Protein AF-A0A350Y822-F1 (afdb_monomer_lite)

Secondary structure (DSSP, 8-state):
--HHHHHHHHHHHHHHHHHHHHS-------TTS--TTS---HHHHHHHHHHHHHHHHHHHHHHHHHHHHTTTS-HHHHHHHHHHHHHHHHHHHHHHHHHHHHHHHHHH--

Sequence (110 aa):
MKFWDILALNAIAYLFGILSYLVILYRYTWTGDPALADYIDPDAAGVAKFFSSWGLMWGVLAVLLFLIKLRQTQIWTRLLLSILSMGALFICSYRLVEVIGVCRVNTCLP

Radius of gyration: 17.68 Å; chains: 1; bounding box: 41×21×50 Å

Foldseek 3Di:
DDPVVLVVLLVLLVVLLVVLVVLDQDQPPDPDDDDPRLDPPVVSLVSSLVSLVVSLVSLVVSVVVCVVCVVPDDPVSNVVSVVSSVVSNCSSVVSNVVSVVSVVVSVPPD

pLDDT: mean 72.08, std 14.59, range [39.19, 88.12]

Structure (mmCIF, N/CA/C/O backbone):
data_AF-A0A350Y822-F1
#
_entry.id   AF-A0A350Y822-F1
#
loop_
_atom_site.group_PDB
_atom_site.id
_atom_site.type_symbol
_atom_site.label_atom_id
_atom_site.label_alt_id
_atom_site.label_comp_id
_atom_site.label_asym_id
_atom_site.label_entity_id
_atom_site.label_seq_id
_atom_site.pdbx_PDB_ins_code
_atom_site.Cartn_x
_atom_site.Cartn_y
_atom_site.Cartn_z
_atom_site.occupancy
_atom_site.B_iso_or_equiv
_atom_site.auth_seq_id
_atom_site.auth_comp_id
_atom_site.auth_asym_id
_atom_site.auth_atom_id
_atom_site.pdbx_PDB_model_num
ATOM 1 N N . MET A 1 1 ? -17.659 8.276 12.500 1.00 62.47 1 MET A N 1
ATOM 2 C CA . MET A 1 1 ? -17.057 7.223 11.648 1.00 62.47 1 MET A CA 1
ATOM 3 C C . MET A 1 1 ? -17.268 5.860 12.275 1.00 62.47 1 MET A C 1
ATOM 5 O O . MET A 1 1 ? -17.140 5.744 13.491 1.00 62.47 1 MET A O 1
ATOM 9 N N . LYS A 1 2 ? -17.646 4.854 11.491 1.00 78.31 2 LYS A N 1
ATOM 10 C CA . LYS A 1 2 ? -17.911 3.469 11.909 1.00 78.31 2 LYS A CA 1
ATOM 11 C C . LYS A 1 2 ? -16.643 2.617 11.726 1.00 78.31 2 LYS A C 1
ATOM 13 O O . LYS A 1 2 ? -15.712 3.033 11.051 1.00 78.31 2 LYS A O 1
ATOM 18 N N . PHE A 1 3 ? -16.576 1.446 12.364 1.00 76.44 3 PHE A N 1
ATOM 19 C CA . PHE A 1 3 ? -15.471 0.480 12.186 1.00 76.44 3 PHE A CA 1
ATOM 20 C C . PHE A 1 3 ? -15.235 0.138 10.702 1.00 76.44 3 PHE A C 1
ATOM 22 O O . PHE A 1 3 ? -14.097 0.073 10.245 1.00 76.44 3 PHE A O 1
ATOM 29 N N . TRP A 1 4 ? -16.331 0.023 9.952 1.00 80.19 4 TRP A N 1
ATOM 30 C CA . TRP A 1 4 ? -16.356 -0.255 8.519 1.00 80.19 4 TRP A CA 1
ATOM 31 C C . TRP A 1 4 ? -15.586 0.757 7.666 1.00 80.19 4 TRP A C 1
ATOM 33 O O . TRP A 1 4 ? -15.025 0.366 6.650 1.00 80.19 4 TRP A O 1
ATOM 43 N N . ASP A 1 5 ? -15.480 2.015 8.103 1.00 83.50 5 ASP A N 1
ATOM 44 C CA . ASP A 1 5 ? -14.772 3.055 7.350 1.00 83.50 5 ASP A CA 1
ATOM 45 C C . ASP A 1 5 ? -13.260 2.758 7.296 1.00 83.50 5 ASP A C 1
ATOM 47 O O . ASP A 1 5 ? -12.631 2.905 6.255 1.00 83.50 5 ASP A O 1
ATOM 51 N N . ILE A 1 6 ? -12.675 2.268 8.398 1.00 81.62 6 ILE A N 1
ATOM 52 C CA . ILE A 1 6 ? -11.241 1.925 8.471 1.00 81.62 6 ILE A CA 1
ATOM 53 C C . ILE A 1 6 ? -10.950 0.666 7.647 1.00 81.62 6 ILE A C 1
ATOM 55 O O . ILE A 1 6 ? -9.924 0.575 6.974 1.00 81.62 6 ILE A O 1
ATOM 59 N N . LEU A 1 7 ? -11.869 -0.303 7.679 1.00 85.25 7 LEU A N 1
ATOM 60 C CA . LEU A 1 7 ? -11.746 -1.525 6.890 1.00 85.25 7 LEU A CA 1
ATOM 61 C C . LEU A 1 7 ? -11.820 -1.221 5.386 1.00 85.25 7 LEU A C 1
ATOM 63 O O . LEU A 1 7 ? -11.001 -1.722 4.622 1.00 85.25 7 LEU A O 1
ATOM 67 N N . ALA A 1 8 ? -12.757 -0.359 4.978 1.00 86.12 8 ALA A N 1
ATOM 68 C CA . ALA A 1 8 ? -12.900 0.080 3.595 1.00 86.12 8 ALA A CA 1
ATOM 69 C C . ALA A 1 8 ? -11.646 0.815 3.102 1.00 86.12 8 ALA A C 1
ATOM 71 O O . ALA A 1 8 ? -11.163 0.529 2.012 1.00 86.12 8 ALA A O 1
ATOM 72 N N . LEU A 1 9 ? -11.069 1.702 3.918 1.00 85.31 9 LEU A N 1
ATOM 73 C CA . LEU A 1 9 ? -9.839 2.419 3.567 1.00 85.31 9 LEU A CA 1
ATOM 74 C C . LEU A 1 9 ? -8.639 1.484 3.392 1.00 85.31 9 LEU A C 1
ATOM 76 O O . LEU A 1 9 ? -7.884 1.637 2.435 1.00 85.31 9 LEU A O 1
ATOM 80 N N . ASN A 1 10 ? -8.493 0.485 4.265 1.00 85.19 10 ASN A N 1
ATOM 81 C CA . ASN A 1 10 ? -7.469 -0.543 4.092 1.00 85.19 10 ASN A CA 1
ATOM 82 C C . ASN A 1 10 ? -7.705 -1.359 2.815 1.00 85.19 10 ASN A C 1
ATOM 84 O O . ASN A 1 10 ? -6.769 -1.556 2.047 1.00 85.19 10 ASN A O 1
ATOM 88 N N . ALA A 1 11 ? -8.942 -1.782 2.539 1.00 86.44 11 ALA A N 1
ATOM 89 C CA . ALA A 1 11 ? -9.270 -2.502 1.307 1.00 86.44 11 ALA A CA 1
ATOM 90 C C . ALA A 1 11 ? -8.952 -1.677 0.047 1.00 86.44 11 ALA A C 1
ATOM 92 O O . ALA A 1 11 ? -8.396 -2.210 -0.909 1.00 86.44 11 ALA A O 1
ATOM 93 N N . ILE A 1 12 ? -9.236 -0.371 0.067 1.00 88.12 12 ILE A N 1
ATOM 94 C CA . ILE A 1 12 ? -8.881 0.564 -1.009 1.00 88.12 12 ILE A CA 1
ATOM 95 C C . ILE A 1 12 ? -7.357 0.665 -1.160 1.00 88.12 12 ILE A C 1
ATOM 97 O O . ILE A 1 12 ? -6.849 0.581 -2.276 1.00 88.12 12 ILE A O 1
ATOM 101 N N . ALA A 1 13 ? -6.614 0.802 -0.058 1.00 85.00 13 ALA A N 1
ATOM 102 C CA . ALA A 1 13 ? -5.154 0.849 -0.089 1.00 85.00 13 ALA A CA 1
ATOM 103 C C . ALA A 1 13 ? -4.553 -0.440 -0.682 1.00 85.00 13 ALA A C 1
ATOM 105 O O . ALA A 1 13 ? -3.685 -0.372 -1.550 1.00 85.00 13 ALA A O 1
ATOM 106 N N . TYR A 1 14 ? -5.068 -1.608 -0.285 1.00 83.69 14 TYR A N 1
ATOM 107 C CA . TYR A 1 14 ? -4.682 -2.896 -0.865 1.00 83.69 14 TYR A CA 1
ATOM 108 C C . TYR A 1 14 ? -5.025 -2.996 -2.350 1.00 83.69 14 TYR A C 1
ATOM 110 O O . TYR A 1 14 ? -4.194 -3.467 -3.122 1.00 83.69 14 TYR A O 1
ATOM 118 N N . LEU A 1 15 ? -6.210 -2.539 -2.761 1.00 87.56 15 LEU A N 1
ATOM 119 C CA . LEU A 1 15 ? -6.611 -2.523 -4.165 1.00 87.56 15 LEU A CA 1
ATOM 120 C C . LEU A 1 15 ? -5.617 -1.706 -4.996 1.00 87.56 15 LEU A C 1
ATOM 122 O O . LEU A 1 15 ? -5.113 -2.203 -5.996 1.00 87.56 15 LEU A O 1
ATOM 126 N N . PHE A 1 16 ? -5.281 -0.492 -4.557 1.00 83.69 16 PHE A N 1
ATOM 127 C CA . PHE A 1 16 ? -4.300 0.352 -5.243 1.00 83.69 16 PHE A CA 1
ATOM 128 C C . PHE A 1 16 ? -2.895 -0.254 -5.257 1.00 83.69 16 PHE A C 1
ATOM 130 O O . PHE A 1 16 ? -2.220 -0.182 -6.282 1.00 83.69 16 PHE A O 1
ATOM 137 N N . GLY A 1 17 ? -2.484 -0.892 -4.159 1.00 79.00 17 GLY A N 1
ATOM 138 C CA . GLY A 1 17 ? -1.245 -1.659 -4.104 1.00 79.00 17 GLY A CA 1
ATOM 139 C C . GLY A 1 17 ? -1.226 -2.762 -5.161 1.00 79.00 17 GLY A C 1
ATOM 140 O O . GLY A 1 17 ? -0.343 -2.776 -6.004 1.00 79.00 17 GLY A O 1
ATOM 141 N N . ILE A 1 18 ? -2.231 -3.641 -5.184 1.00 82.12 18 ILE A N 1
ATOM 142 C CA . ILE A 1 18 ? -2.333 -4.747 -6.153 1.00 82.12 18 ILE A CA 1
ATOM 143 C C . ILE A 1 18 ? -2.388 -4.221 -7.594 1.00 82.12 18 ILE A C 1
ATOM 145 O O . ILE A 1 18 ? -1.682 -4.735 -8.460 1.00 82.12 18 ILE A O 1
ATOM 149 N N . LEU A 1 19 ? -3.177 -3.173 -7.853 1.00 79.19 19 LEU A N 1
ATOM 150 C CA . LEU A 1 19 ? -3.266 -2.544 -9.173 1.00 79.19 19 LEU A CA 1
ATOM 151 C C . LEU A 1 19 ? -1.903 -2.024 -9.653 1.00 79.19 19 LEU A C 1
ATOM 153 O O . LEU A 1 19 ? -1.606 -2.132 -10.840 1.00 79.19 19 LEU A O 1
ATOM 157 N N . SER A 1 20 ? -1.040 -1.523 -8.763 1.00 75.44 20 SER A N 1
ATOM 158 C CA . SER A 1 20 ? 0.300 -1.077 -9.165 1.00 75.44 20 SER A CA 1
ATOM 159 C C . SER A 1 20 ? 1.287 -2.223 -9.440 1.00 75.44 20 SER A C 1
ATOM 161 O O . SER A 1 20 ? 2.293 -2.004 -10.120 1.00 75.44 20 SER A O 1
ATOM 163 N N . TYR A 1 21 ? 0.994 -3.450 -8.992 1.00 71.06 21 TYR A N 1
ATOM 164 C CA . TYR A 1 21 ? 1.715 -4.663 -9.407 1.00 71.06 21 TY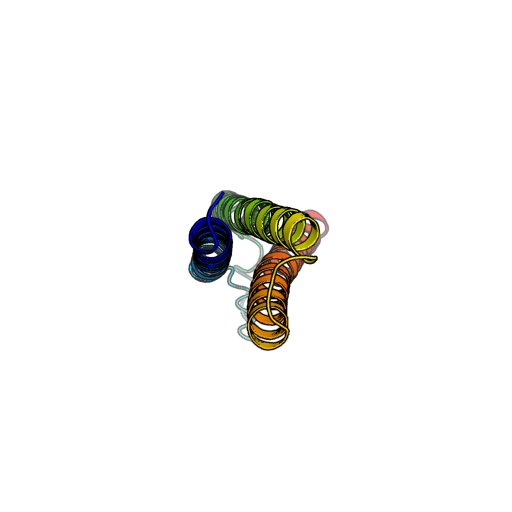R A CA 1
ATOM 165 C C . TYR A 1 21 ? 1.222 -5.230 -10.741 1.00 71.06 21 TYR A C 1
ATOM 167 O O . TYR A 1 21 ? 2.005 -5.867 -11.441 1.00 71.06 21 TYR A O 1
ATOM 175 N N . LEU A 1 22 ? -0.038 -4.986 -11.124 1.00 73.12 22 LEU A N 1
ATOM 176 C CA . LEU A 1 22 ? -0.535 -5.357 -12.458 1.00 73.12 22 LEU A CA 1
ATOM 177 C C . LEU A 1 22 ? 0.156 -4.562 -13.568 1.00 73.12 22 LEU A C 1
ATOM 179 O O . LEU A 1 22 ? 0.275 -5.043 -14.693 1.00 73.12 22 LEU A O 1
ATOM 183 N N . VAL A 1 23 ? 0.638 -3.358 -13.251 1.00 68.06 23 VAL A N 1
ATOM 184 C CA . VAL A 1 23 ? 1.532 -2.607 -14.132 1.00 68.06 23 VAL A CA 1
ATOM 185 C C . VAL A 1 23 ? 2.908 -3.260 -14.063 1.00 68.06 23 VAL A C 1
ATOM 187 O O . VAL A 1 23 ? 3.724 -2.924 -13.204 1.00 68.06 23 VAL A O 1
ATOM 190 N N . ILE A 1 24 ? 3.149 -4.241 -14.933 1.00 61.28 24 ILE A N 1
ATOM 191 C CA . ILE A 1 24 ? 4.426 -4.951 -14.990 1.00 61.28 24 ILE A CA 1
ATOM 192 C C . ILE A 1 24 ? 5.505 -3.971 -15.457 1.00 61.28 24 ILE A C 1
ATOM 194 O O . ILE A 1 24 ? 5.475 -3.468 -16.576 1.00 61.28 24 ILE A O 1
ATOM 198 N N . LEU A 1 25 ? 6.476 -3.717 -14.582 1.00 58.53 25 LEU A N 1
ATOM 199 C CA . LEU A 1 25 ? 7.702 -3.004 -14.919 1.00 58.53 25 LEU A CA 1
ATOM 200 C C . LEU A 1 25 ? 8.734 -4.082 -15.249 1.00 58.53 25 LEU A C 1
ATOM 202 O O . LEU A 1 25 ? 9.329 -4.665 -14.345 1.00 58.53 25 LEU A O 1
ATOM 206 N N . TYR A 1 26 ? 8.886 -4.432 -16.524 1.00 50.28 26 TYR A N 1
ATOM 207 C CA . TYR A 1 26 ? 9.880 -5.427 -16.916 1.00 50.28 26 TYR A CA 1
ATOM 208 C C . TYR A 1 26 ? 11.297 -4.845 -16.805 1.00 50.28 26 TYR A C 1
ATOM 210 O O . TYR A 1 26 ? 11.615 -3.842 -17.434 1.00 50.28 26 TYR A O 1
ATOM 218 N N . ARG A 1 27 ? 12.185 -5.531 -16.077 1.00 46.38 27 ARG A N 1
ATOM 219 C CA . ARG A 1 27 ? 13.613 -5.596 -16.422 1.00 46.38 27 ARG A CA 1
ATOM 220 C C . ARG A 1 27 ? 13.837 -6.941 -17.103 1.00 46.38 27 ARG A C 1
ATOM 222 O O . ARG A 1 27 ? 14.035 -7.942 -16.420 1.00 46.38 27 ARG A O 1
ATOM 229 N N . TYR A 1 28 ? 13.761 -7.005 -18.430 1.00 41.94 28 TYR A N 1
ATOM 230 C CA . TYR A 1 28 ? 14.177 -8.217 -19.138 1.00 41.94 28 TYR A CA 1
ATOM 231 C C . TYR A 1 28 ? 15.709 -8.287 -19.136 1.00 41.94 28 TYR A C 1
ATOM 233 O O . TYR A 1 28 ? 16.366 -7.734 -20.007 1.00 41.94 28 TYR A O 1
ATOM 241 N N . THR A 1 29 ? 16.293 -8.968 -18.150 1.00 39.19 29 THR A N 1
ATOM 242 C CA . THR A 1 29 ? 17.685 -9.434 -18.227 1.00 39.19 29 THR A CA 1
ATOM 243 C C . THR A 1 29 ? 17.689 -10.841 -18.814 1.00 39.19 29 THR A C 1
ATOM 245 O O . THR A 1 29 ? 17.877 -11.817 -18.090 1.00 39.19 29 THR A O 1
ATOM 248 N N . TRP A 1 30 ? 17.413 -10.966 -20.112 1.00 41.53 30 TRP A N 1
ATOM 249 C CA . TRP A 1 30 ? 17.776 -12.182 -20.836 1.00 41.53 30 TRP A CA 1
ATOM 250 C C . TRP A 1 30 ? 19.168 -11.976 -21.422 1.00 41.53 30 TRP A C 1
ATOM 252 O O . TRP A 1 30 ? 19.467 -10.972 -22.061 1.00 41.53 30 TRP A O 1
ATOM 262 N N . THR A 1 31 ? 20.048 -12.901 -21.072 1.00 46.28 31 THR A N 1
ATOM 263 C CA . THR A 1 31 ? 21.458 -12.970 -21.440 1.00 46.28 31 THR A CA 1
ATOM 264 C C . THR A 1 31 ? 21.682 -12.765 -22.938 1.00 46.28 31 THR A C 1
ATOM 266 O O . THR A 1 31 ? 21.276 -13.613 -23.726 1.00 46.28 31 THR A O 1
ATOM 269 N N . GLY A 1 32 ? 22.413 -11.709 -23.305 1.00 48.91 32 GLY A N 1
ATOM 270 C CA . GLY A 1 32 ? 23.182 -11.659 -24.555 1.00 48.91 32 GLY A CA 1
ATOM 271 C C . GLY A 1 32 ? 22.682 -10.743 -25.672 1.00 48.91 32 GLY A C 1
ATOM 272 O O . GLY A 1 32 ? 23.473 -10.470 -26.569 1.00 48.91 32 GLY A O 1
ATOM 273 N N . ASP A 1 33 ? 21.459 -10.217 -25.614 1.00 42.19 33 ASP A N 1
ATOM 274 C CA . ASP A 1 33 ? 20.973 -9.268 -26.627 1.00 42.19 33 ASP A CA 1
ATOM 275 C C . ASP A 1 33 ? 21.181 -7.812 -26.179 1.00 42.19 33 ASP A C 1
ATOM 277 O O . ASP A 1 33 ? 21.121 -7.537 -24.973 1.00 42.19 33 ASP A O 1
ATOM 281 N N . PRO A 1 34 ? 21.438 -6.860 -27.108 1.00 43.62 34 PRO A N 1
ATOM 282 C CA . PRO A 1 34 ? 21.471 -5.446 -26.770 1.00 43.62 34 PRO A CA 1
ATOM 283 C C . PRO A 1 34 ? 20.146 -5.112 -26.106 1.00 43.62 34 PRO A C 1
ATOM 285 O O . PRO A 1 34 ? 19.073 -5.274 -26.687 1.00 43.62 34 PRO A O 1
ATOM 288 N N . ALA A 1 35 ? 20.258 -4.723 -24.846 1.00 45.31 35 ALA A N 1
ATOM 289 C CA . ALA A 1 35 ? 19.170 -4.367 -23.977 1.00 45.31 35 ALA A CA 1
ATOM 290 C C . ALA A 1 35 ? 18.135 -3.507 -24.721 1.00 45.31 35 ALA A C 1
ATOM 292 O O . ALA A 1 35 ? 18.248 -2.289 -24.777 1.00 45.31 35 ALA A O 1
ATOM 293 N N . LEU A 1 36 ? 17.005 -4.108 -25.094 1.00 43.00 36 LEU A N 1
ATOM 294 C CA . LEU A 1 36 ? 15.721 -3.399 -25.110 1.00 43.00 36 LEU A CA 1
ATOM 295 C C . LEU A 1 36 ? 15.320 -2.960 -23.671 1.00 43.00 36 LEU A C 1
ATOM 297 O O . LEU A 1 36 ? 14.147 -2.764 -23.378 1.00 43.00 36 LEU A O 1
ATOM 301 N N . ALA A 1 37 ? 16.284 -2.866 -22.741 1.00 44.47 37 ALA A N 1
ATOM 302 C CA . ALA A 1 37 ? 16.121 -2.628 -21.313 1.00 44.47 37 ALA A CA 1
ATOM 303 C C . ALA A 1 37 ? 16.125 -1.136 -20.942 1.00 44.47 37 ALA A C 1
ATOM 305 O O . ALA A 1 37 ? 15.853 -0.808 -19.786 1.00 44.47 37 ALA A O 1
ATOM 306 N N . ASP A 1 38 ? 16.370 -0.237 -21.897 1.00 46.03 38 ASP A N 1
ATOM 307 C CA . ASP A 1 38 ? 16.360 1.206 -21.630 1.00 46.03 38 ASP A CA 1
ATOM 308 C C . ASP A 1 38 ? 14.988 1.857 -21.838 1.00 46.03 38 ASP A C 1
ATOM 310 O O . ASP A 1 38 ? 14.724 2.929 -21.293 1.00 46.03 38 ASP A O 1
ATOM 314 N N . TYR A 1 39 ? 14.057 1.185 -22.520 1.00 47.12 39 TYR A N 1
ATOM 315 C CA . TYR A 1 39 ? 12.705 1.704 -22.721 1.00 47.12 39 TYR A CA 1
ATOM 316 C C . TYR A 1 39 ? 11.748 1.163 -21.667 1.00 47.12 39 TYR A C 1
ATOM 318 O O . TYR A 1 39 ? 10.954 0.253 -21.890 1.00 47.12 39 TYR A O 1
ATOM 326 N N . ILE A 1 40 ? 11.814 1.768 -20.487 1.00 55.38 40 ILE A N 1
ATOM 327 C CA . ILE A 1 40 ? 10.645 1.806 -19.617 1.00 55.38 40 ILE A CA 1
ATOM 328 C C . ILE A 1 40 ? 9.744 2.878 -20.193 1.00 55.38 40 ILE A C 1
ATOM 330 O O . ILE A 1 40 ? 10.147 4.041 -20.198 1.00 55.38 40 ILE A O 1
ATOM 334 N N . ASP A 1 41 ? 8.546 2.503 -20.649 1.00 61.62 41 ASP A N 1
ATOM 335 C CA . ASP A 1 41 ? 7.540 3.489 -21.028 1.00 61.62 41 ASP A CA 1
ATOM 336 C C . ASP A 1 41 ? 7.348 4.442 -19.837 1.00 61.62 41 ASP A C 1
ATOM 338 O O . ASP A 1 41 ? 6.873 4.016 -18.772 1.00 61.62 41 ASP A O 1
ATOM 342 N N . PRO A 1 42 ? 7.753 5.720 -19.961 1.00 64.06 42 PRO A N 1
ATOM 343 C CA . PRO A 1 42 ? 7.690 6.668 -18.855 1.00 64.06 42 PRO A CA 1
ATOM 344 C C . PRO A 1 42 ? 6.249 6.829 -18.356 1.00 64.06 42 PRO A C 1
ATOM 346 O O . PRO A 1 42 ? 6.032 7.062 -17.165 1.00 64.06 42 PRO A O 1
ATOM 349 N N . ASP A 1 43 ? 5.275 6.595 -19.237 1.00 67.00 43 ASP A N 1
ATOM 350 C CA . ASP A 1 43 ? 3.849 6.555 -18.935 1.00 67.00 43 ASP A CA 1
ATOM 351 C C . ASP A 1 43 ? 3.492 5.384 -18.008 1.00 67.00 43 ASP A C 1
ATOM 353 O O . ASP A 1 43 ? 2.826 5.582 -16.991 1.00 67.00 43 ASP A O 1
ATOM 357 N N . ALA A 1 44 ? 3.999 4.174 -18.272 1.00 66.19 44 ALA A N 1
ATOM 358 C CA . ALA A 1 44 ? 3.772 3.007 -17.417 1.00 66.19 44 ALA A CA 1
ATOM 359 C C . ALA A 1 44 ? 4.414 3.186 -16.029 1.00 66.19 44 ALA A C 1
ATOM 361 O O . ALA A 1 44 ? 3.792 2.892 -15.002 1.00 66.19 44 ALA A O 1
ATOM 362 N N . ALA A 1 45 ? 5.626 3.748 -15.972 1.00 66.94 45 ALA A N 1
ATOM 363 C CA . ALA A 1 45 ? 6.267 4.105 -14.708 1.00 66.94 45 ALA A CA 1
ATOM 364 C C . ALA A 1 45 ? 5.501 5.207 -13.957 1.00 66.94 45 ALA A C 1
ATOM 366 O O . ALA A 1 45 ? 5.364 5.143 -12.733 1.00 66.94 45 ALA A O 1
ATOM 367 N N . GLY A 1 46 ? 4.968 6.201 -14.672 1.00 69.88 46 GLY A N 1
ATOM 368 C CA . GLY A 1 46 ? 4.118 7.252 -14.115 1.00 69.88 46 GLY A CA 1
ATOM 369 C C . GLY A 1 46 ? 2.841 6.694 -13.487 1.00 69.88 46 GLY A C 1
ATOM 370 O O . GLY A 1 46 ? 2.522 7.022 -12.343 1.00 69.88 46 GLY A O 1
ATOM 371 N N . VAL A 1 47 ? 2.161 5.781 -14.181 1.00 76.06 47 VAL A N 1
ATOM 372 C CA . VAL A 1 47 ? 0.949 5.107 -13.694 1.00 76.06 47 VAL A CA 1
ATOM 373 C C . VAL A 1 47 ? 1.248 4.247 -12.459 1.00 76.06 47 VAL A C 1
ATOM 375 O O . VAL A 1 47 ? 0.526 4.324 -11.461 1.00 76.06 47 VAL A O 1
ATOM 378 N N . ALA A 1 48 ? 2.352 3.493 -12.457 1.00 73.50 48 ALA A N 1
ATOM 379 C CA . ALA A 1 48 ? 2.761 2.698 -11.298 1.00 73.50 48 ALA A CA 1
ATOM 380 C C . ALA A 1 48 ? 3.126 3.573 -10.079 1.00 73.50 48 ALA A C 1
ATOM 382 O O . ALA A 1 48 ? 2.759 3.236 -8.945 1.00 73.50 48 ALA A O 1
ATOM 383 N N . LYS A 1 49 ? 3.784 4.726 -10.291 1.00 76.19 49 LYS A N 1
ATOM 384 C CA . LYS A 1 49 ? 4.024 5.729 -9.234 1.00 76.19 49 LYS A CA 1
ATOM 385 C C . LYS A 1 49 ? 2.718 6.297 -8.705 1.00 76.19 49 LYS A C 1
ATOM 387 O O . LYS A 1 49 ? 2.565 6.394 -7.488 1.00 76.19 49 LYS A O 1
ATOM 392 N N . PHE A 1 50 ? 1.788 6.653 -9.589 1.00 79.44 50 PHE A N 1
ATOM 393 C CA . PHE A 1 50 ? 0.498 7.214 -9.205 1.00 79.44 50 PHE A CA 1
ATOM 394 C C . PHE A 1 50 ? -0.270 6.242 -8.308 1.00 79.44 50 PHE A C 1
ATOM 396 O O . PHE A 1 50 ? -0.595 6.594 -7.176 1.00 79.44 50 PHE A O 1
ATOM 403 N N . PHE A 1 51 ? -0.464 4.994 -8.744 1.00 79.31 51 PHE A N 1
ATOM 404 C CA . PHE A 1 51 ? -1.187 3.994 -7.955 1.00 79.31 51 PHE A CA 1
ATOM 405 C C . PHE A 1 51 ? -0.511 3.676 -6.617 1.00 79.31 51 PHE A C 1
ATOM 407 O O . PHE A 1 51 ? -1.193 3.605 -5.596 1.00 79.31 51 PHE A O 1
ATOM 414 N N . SER A 1 52 ? 0.820 3.561 -6.585 1.00 77.88 52 SER A N 1
ATOM 415 C CA . SER A 1 52 ? 1.550 3.270 -5.341 1.00 77.88 52 SER A CA 1
ATOM 416 C C . SER A 1 52 ? 1.487 4.435 -4.345 1.00 77.88 52 SER A C 1
ATOM 418 O O . SER A 1 52 ? 1.288 4.226 -3.148 1.00 77.88 52 SER A O 1
ATOM 420 N N . SER A 1 53 ? 1.589 5.676 -4.833 1.00 81.62 53 SER A N 1
ATOM 421 C CA . SER A 1 53 ? 1.481 6.889 -4.007 1.00 81.62 53 SER A CA 1
ATOM 422 C C 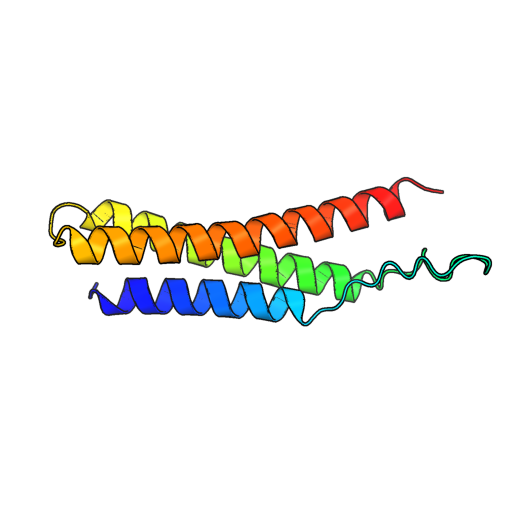. SER A 1 53 ? 0.060 7.079 -3.474 1.00 81.62 53 SER A C 1
ATOM 424 O O . SER A 1 53 ? -0.137 7.412 -2.306 1.00 81.62 53 SER A O 1
ATOM 426 N N . TRP A 1 54 ? -0.941 6.818 -4.316 1.00 84.56 54 TRP A N 1
ATOM 427 C CA . TRP A 1 54 ? -2.349 6.908 -3.942 1.00 84.56 54 TRP A CA 1
ATOM 428 C C . TRP A 1 54 ? -2.721 5.829 -2.918 1.00 84.56 54 TRP A C 1
ATOM 430 O O . TRP A 1 54 ? -3.368 6.127 -1.916 1.00 84.56 54 TRP A O 1
ATOM 440 N N . GLY A 1 55 ? -2.237 4.596 -3.102 1.00 81.19 55 GLY A N 1
ATOM 441 C CA . GLY A 1 55 ? -2.379 3.512 -2.126 1.00 81.19 55 GLY A CA 1
ATOM 442 C C . GLY A 1 55 ? -1.753 3.849 -0.770 1.00 81.19 55 GLY A C 1
ATOM 443 O O . GLY A 1 55 ? -2.390 3.648 0.265 1.00 81.19 55 GLY A O 1
ATOM 444 N N . LEU A 1 56 ? -0.559 4.457 -0.762 1.00 84.00 56 LEU A N 1
ATOM 445 C CA . LEU A 1 56 ? 0.076 4.957 0.463 1.00 84.00 56 LEU A CA 1
ATOM 446 C C . LEU A 1 56 ? -0.762 6.025 1.163 1.00 84.00 56 LEU A C 1
ATOM 448 O O . LEU A 1 56 ? -0.921 5.955 2.379 1.00 84.00 56 LEU A O 1
ATOM 452 N N . MET A 1 57 ? -1.325 6.983 0.423 1.00 87.62 57 MET A N 1
ATOM 453 C CA . MET A 1 57 ? -2.178 8.025 1.000 1.00 87.62 57 MET A CA 1
ATOM 454 C C . MET A 1 57 ? -3.366 7.417 1.760 1.00 87.62 57 MET A C 1
ATOM 456 O O . MET A 1 57 ? -3.627 7.793 2.905 1.00 87.62 57 MET A O 1
ATOM 460 N N . TRP A 1 58 ? -4.048 6.432 1.165 1.00 85.44 58 TRP A N 1
ATOM 461 C CA . TRP A 1 58 ? -5.167 5.743 1.814 1.00 85.44 58 TRP A CA 1
ATOM 462 C C . TRP A 1 58 ? -4.727 4.863 2.986 1.00 85.44 58 TRP A C 1
ATOM 464 O O . TRP A 1 58 ? -5.399 4.859 4.018 1.00 85.44 58 TRP A O 1
ATOM 474 N N . GLY A 1 59 ? -3.585 4.178 2.874 1.00 80.88 59 GLY A N 1
ATOM 475 C CA . GLY A 1 59 ? -3.009 3.392 3.968 1.00 80.88 59 GLY A CA 1
ATOM 476 C C . GLY A 1 59 ? -2.639 4.258 5.178 1.00 80.88 59 GLY A C 1
ATOM 477 O O . GLY A 1 59 ? -2.989 3.931 6.311 1.00 80.88 59 GLY A O 1
ATOM 478 N N . VAL A 1 60 ? -2.011 5.416 4.949 1.00 86.94 60 VAL A N 1
ATOM 479 C CA . VAL A 1 60 ? -1.675 6.387 6.004 1.00 86.94 60 VAL A CA 1
ATOM 480 C C . VAL A 1 60 ? -2.940 6.953 6.649 1.00 86.94 60 VAL A C 1
ATOM 482 O O . VAL A 1 60 ? -3.015 7.045 7.876 1.00 86.94 60 VAL A O 1
ATOM 485 N N . LEU A 1 61 ? -3.960 7.282 5.851 1.00 86.44 61 LEU A N 1
ATOM 486 C CA . LEU A 1 61 ? -5.238 7.763 6.371 1.00 86.44 61 LEU A CA 1
ATOM 487 C C . LEU A 1 61 ? -5.935 6.698 7.235 1.00 86.44 61 LEU A C 1
ATOM 489 O O . LEU A 1 61 ? -6.446 7.019 8.310 1.00 86.44 61 LEU A O 1
ATOM 493 N N . ALA A 1 62 ? -5.909 5.429 6.813 1.00 84.31 62 ALA A N 1
ATOM 494 C CA . ALA A 1 62 ? -6.439 4.310 7.589 1.00 84.31 62 ALA A CA 1
ATOM 495 C C . ALA A 1 62 ? -5.725 4.168 8.946 1.00 84.31 62 ALA A C 1
ATOM 497 O O . ALA A 1 62 ? -6.391 4.026 9.975 1.00 84.31 62 ALA A O 1
ATOM 498 N N . VAL A 1 63 ? -4.389 4.286 8.970 1.00 85.00 63 VAL A N 1
ATOM 499 C CA . VAL A 1 63 ? -3.589 4.267 10.209 1.00 85.00 63 VAL A CA 1
ATOM 500 C C . VAL A 1 63 ? -3.933 5.440 11.121 1.00 85.00 63 VAL A C 1
ATOM 502 O O . VAL A 1 63 ? -4.172 5.235 12.308 1.00 85.00 63 VAL A O 1
ATOM 505 N N . LEU A 1 64 ? -4.002 6.663 10.594 1.00 85.62 64 LEU A N 1
ATOM 506 C CA . LEU A 1 64 ? -4.352 7.857 11.373 1.00 85.62 64 LEU A CA 1
ATOM 507 C C . LEU A 1 64 ? -5.713 7.707 12.061 1.00 85.62 64 LEU A C 1
ATOM 509 O O . LEU A 1 64 ? -5.850 7.957 13.259 1.00 85.62 64 LEU A O 1
ATOM 513 N N . LEU A 1 65 ? -6.715 7.235 11.324 1.00 83.19 65 LEU A N 1
ATOM 514 C CA . LEU A 1 65 ? -8.056 7.008 11.859 1.00 83.19 65 LEU A CA 1
ATOM 515 C C . LEU A 1 65 ? -8.088 5.874 12.888 1.00 83.19 65 LEU A C 1
ATOM 517 O O . LEU A 1 65 ? -8.820 5.955 13.879 1.00 83.19 65 LEU A O 1
ATOM 521 N N . PHE A 1 66 ? -7.273 4.838 12.689 1.00 83.00 66 PHE A N 1
ATOM 522 C CA . PHE A 1 66 ? -7.080 3.778 13.670 1.00 83.00 66 PHE A CA 1
ATOM 523 C C . PHE A 1 66 ? -6.445 4.301 14.969 1.00 83.00 66 PHE A C 1
ATOM 525 O O . PHE A 1 66 ? -6.958 4.006 16.051 1.00 83.00 66 PHE A O 1
ATOM 532 N N . LEU A 1 67 ? -5.408 5.143 14.880 1.00 82.06 67 LEU A N 1
ATOM 533 C CA . LEU A 1 67 ? -4.758 5.791 16.028 1.00 82.06 67 LEU A CA 1
ATOM 534 C C . LEU A 1 67 ? -5.732 6.654 16.841 1.00 82.06 67 LEU A C 1
ATOM 536 O O . LEU A 1 67 ? -5.728 6.598 18.070 1.00 82.06 67 LEU A O 1
ATOM 540 N N . ILE A 1 68 ? -6.631 7.386 16.178 1.00 82.88 68 ILE A N 1
ATOM 541 C CA . ILE A 1 68 ? -7.661 8.193 16.854 1.00 82.88 68 ILE A CA 1
ATOM 542 C C . ILE A 1 68 ? -8.652 7.301 17.626 1.00 82.88 68 ILE A C 1
ATOM 544 O O . ILE A 1 68 ? -9.119 7.660 18.708 1.00 82.88 68 ILE A O 1
ATOM 548 N N . LYS A 1 69 ? -8.961 6.107 17.107 1.00 76.75 69 LYS A N 1
ATOM 549 C CA . LYS A 1 69 ? -9.940 5.170 17.689 1.00 76.75 69 LYS A CA 1
ATOM 550 C C . LYS A 1 69 ? -9.357 4.087 18.592 1.00 76.75 69 LYS A C 1
ATOM 552 O O . LYS A 1 69 ? -10.090 3.223 19.088 1.00 76.75 69 LYS A O 1
ATOM 557 N N . LEU A 1 70 ? -8.059 4.144 18.853 1.00 74.75 70 LEU A N 1
ATOM 558 C CA . LEU A 1 70 ? -7.329 3.100 19.562 1.00 74.75 70 LEU A CA 1
ATOM 559 C C . LEU A 1 70 ? -7.797 2.920 21.013 1.00 74.75 70 LEU A C 1
ATOM 561 O O . LEU A 1 70 ? -7.640 1.843 21.567 1.00 74.75 70 LEU A O 1
ATOM 565 N N . ARG A 1 71 ? -8.438 3.923 21.630 1.00 72.81 71 ARG A N 1
ATOM 566 C CA . ARG A 1 71 ? -8.931 3.833 23.019 1.00 72.81 71 ARG A CA 1
ATOM 567 C C . ARG A 1 71 ? -10.211 3.005 23.199 1.00 72.81 71 ARG A C 1
ATOM 569 O O . ARG A 1 71 ? -10.433 2.505 24.293 1.00 72.81 71 ARG A O 1
ATOM 576 N N . GLN A 1 72 ? -11.036 2.838 22.161 1.00 69.62 72 GLN A N 1
ATOM 577 C CA . GLN A 1 72 ? -12.378 2.227 22.272 1.00 69.62 72 GLN A CA 1
ATOM 578 C C . GLN A 1 72 ? -12.499 0.827 21.648 1.00 69.62 72 GLN A C 1
ATOM 580 O O . GLN A 1 72 ? -13.564 0.218 21.683 1.00 69.62 72 GLN A O 1
ATOM 585 N N . THR A 1 73 ? -11.430 0.305 21.053 1.00 70.62 73 THR A N 1
ATOM 586 C CA . THR A 1 73 ? -11.432 -0.983 20.341 1.00 70.62 73 THR A CA 1
ATOM 587 C C . THR A 1 73 ? -10.927 -2.120 21.224 1.00 70.62 73 THR A C 1
ATOM 589 O O . THR A 1 73 ? -10.056 -1.907 22.067 1.00 70.62 73 THR A O 1
ATOM 592 N N . GLN A 1 74 ? -11.456 -3.331 21.034 1.00 82.88 74 GLN A N 1
ATOM 593 C CA . GLN A 1 74 ? -10.967 -4.532 21.718 1.00 82.88 74 GLN A CA 1
ATOM 594 C C . GLN A 1 74 ? -9.577 -4.953 21.215 1.00 82.88 74 GLN A C 1
ATOM 596 O O . GLN A 1 74 ? -9.185 -4.633 20.096 1.00 82.88 74 GLN A O 1
ATOM 601 N N . ILE A 1 75 ? -8.827 -5.701 22.030 1.00 82.94 75 ILE A N 1
ATOM 602 C CA . ILE A 1 75 ? -7.436 -6.081 21.725 1.00 82.94 75 ILE A CA 1
ATOM 603 C C . ILE A 1 75 ? -7.310 -6.860 20.400 1.00 82.94 75 ILE A C 1
ATOM 605 O O . ILE A 1 75 ? -6.424 -6.573 19.599 1.00 82.94 75 ILE A O 1
ATOM 609 N N . TRP A 1 76 ? -8.247 -7.773 20.119 1.00 80.38 76 TRP A N 1
ATOM 610 C CA . TRP A 1 76 ? -8.259 -8.585 18.898 1.00 80.38 76 TRP A CA 1
ATOM 611 C C . TRP A 1 76 ? -8.512 -7.757 17.639 1.00 80.38 76 TRP A C 1
ATOM 613 O O . TRP A 1 76 ? -7.831 -7.929 16.630 1.00 80.38 76 TRP A O 1
ATOM 623 N N . THR A 1 77 ? -9.449 -6.808 17.704 1.00 79.56 77 THR A 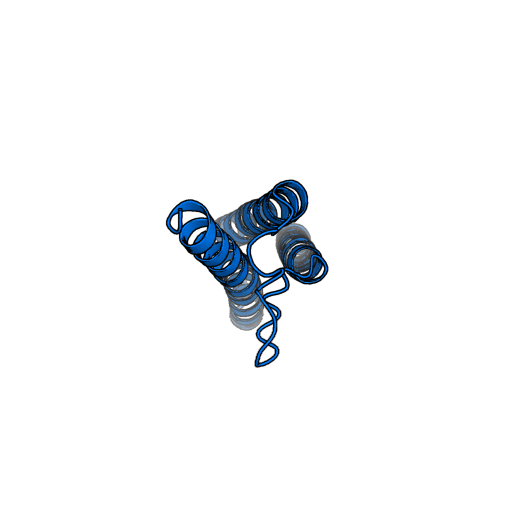N 1
ATOM 624 C CA . THR A 1 77 ? -9.721 -5.908 16.578 1.00 79.56 77 THR A CA 1
ATOM 625 C C . THR A 1 77 ? -8.572 -4.935 16.347 1.00 79.56 77 THR A C 1
ATOM 627 O O . THR A 1 77 ? -8.285 -4.619 15.195 1.00 79.56 77 THR A O 1
ATOM 630 N N . ARG A 1 78 ? -7.855 -4.521 17.403 1.00 80.38 78 ARG A N 1
ATOM 631 C CA . ARG A 1 78 ? -6.615 -3.738 17.268 1.00 80.38 78 ARG A CA 1
ATOM 632 C C . ARG A 1 78 ? -5.524 -4.513 16.541 1.00 80.38 78 ARG A C 1
ATOM 634 O O . ARG A 1 78 ? -4.932 -3.971 15.618 1.00 80.38 78 ARG A O 1
ATOM 641 N N . LEU A 1 79 ? -5.279 -5.764 16.929 1.00 82.94 79 LEU A N 1
ATOM 642 C CA . LEU A 1 79 ? -4.272 -6.618 16.290 1.00 82.94 79 LEU A CA 1
ATOM 643 C C . LEU A 1 79 ? -4.557 -6.799 14.794 1.00 82.94 79 LEU A C 1
ATOM 645 O O . LEU A 1 79 ? -3.679 -6.562 13.969 1.00 82.94 79 LEU A O 1
ATOM 649 N N . LEU A 1 80 ? -5.800 -7.132 14.445 1.00 85.06 80 LEU A N 1
ATOM 650 C CA . LEU A 1 80 ? -6.209 -7.339 13.056 1.00 85.06 80 LEU A CA 1
ATOM 651 C C . LEU A 1 80 ? -6.085 -6.059 12.210 1.00 85.06 80 LEU A C 1
ATOM 653 O O . LEU A 1 80 ? -5.529 -6.094 11.114 1.00 85.06 80 LEU A O 1
ATOM 657 N N . LEU A 1 81 ? -6.543 -4.916 12.731 1.00 83.31 81 LEU A N 1
ATOM 658 C CA . LEU A 1 81 ? -6.430 -3.623 12.047 1.00 83.31 81 LEU A CA 1
ATOM 659 C C . LEU A 1 81 ? -4.979 -3.157 11.900 1.00 83.31 81 LEU A C 1
ATOM 661 O O . LEU A 1 81 ? -4.634 -2.592 10.862 1.00 83.31 81 LEU A O 1
ATOM 665 N N . SER A 1 82 ? -4.127 -3.418 12.893 1.00 81.75 82 SER A N 1
ATOM 666 C CA . SER A 1 82 ? -2.696 -3.121 12.807 1.00 81.75 82 SER A CA 1
ATOM 667 C C . SER A 1 82 ? -2.019 -3.942 11.714 1.00 81.75 82 SER A C 1
ATOM 669 O O . SER A 1 82 ? -1.276 -3.375 10.920 1.00 81.75 82 SER A O 1
ATOM 671 N N . ILE A 1 83 ? -2.300 -5.248 11.629 1.00 87.88 83 ILE A N 1
ATOM 672 C CA . ILE A 1 83 ? -1.717 -6.124 10.600 1.00 87.88 83 ILE A CA 1
ATOM 673 C C . ILE A 1 83 ? -2.151 -5.678 9.200 1.00 87.88 83 ILE A C 1
ATOM 675 O O . ILE A 1 83 ? -1.304 -5.536 8.321 1.00 87.88 83 ILE A O 1
ATOM 679 N N . LEU A 1 84 ? -3.444 -5.400 9.001 1.00 85.94 84 LEU A N 1
ATOM 680 C CA . LEU A 1 84 ? -3.965 -4.933 7.711 1.00 85.94 84 LEU A CA 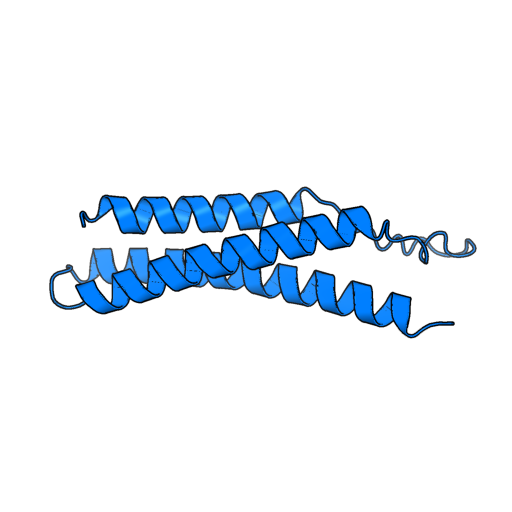1
ATOM 681 C C . LEU A 1 84 ? -3.351 -3.594 7.294 1.00 85.94 84 LEU A C 1
ATOM 683 O O . LEU A 1 84 ? -2.903 -3.436 6.163 1.00 85.94 84 LEU A O 1
ATOM 687 N N . SER A 1 85 ? -3.283 -2.639 8.218 1.00 85.25 85 SER A N 1
ATOM 688 C CA . SER A 1 85 ? -2.735 -1.317 7.908 1.00 85.25 85 SER A CA 1
ATOM 689 C C . SER A 1 85 ? -1.232 -1.373 7.618 1.00 85.25 85 SER A C 1
ATOM 691 O O . SER A 1 85 ? -0.761 -0.754 6.666 1.00 85.25 85 SER A O 1
ATOM 693 N N . MET A 1 86 ? -0.476 -2.160 8.393 1.00 85.75 86 MET A N 1
ATOM 694 C CA . MET A 1 86 ? 0.953 -2.373 8.150 1.00 85.75 86 MET A CA 1
ATOM 695 C C . MET A 1 86 ? 1.205 -3.090 6.824 1.00 85.75 86 MET A C 1
ATOM 697 O O . MET A 1 86 ? 2.096 -2.693 6.078 1.00 85.75 86 MET A O 1
ATOM 701 N N . GLY A 1 87 ? 0.409 -4.111 6.499 1.00 84.69 87 GLY A N 1
ATOM 702 C CA . GLY A 1 87 ? 0.529 -4.830 5.235 1.00 84.69 87 GLY A CA 1
ATOM 703 C C . GLY A 1 87 ? 0.243 -3.933 4.029 1.00 84.69 87 GLY A C 1
ATOM 704 O O . GLY A 1 87 ? 1.020 -3.935 3.076 1.00 84.69 87 GLY A O 1
ATOM 705 N N . ALA A 1 88 ? -0.810 -3.111 4.086 1.00 81.44 88 ALA A N 1
ATOM 706 C CA . ALA A 1 88 ? -1.126 -2.151 3.028 1.00 81.44 88 ALA A CA 1
ATOM 707 C C . ALA A 1 88 ? 0.009 -1.133 2.818 1.00 81.44 88 ALA A C 1
ATOM 709 O O . ALA A 1 88 ? 0.423 -0.885 1.682 1.00 81.44 88 ALA A O 1
ATOM 710 N N . LEU A 1 89 ? 0.558 -0.586 3.910 1.00 83.12 89 LEU A N 1
ATOM 711 C CA . LEU A 1 89 ? 1.699 0.329 3.854 1.00 83.12 89 LEU A CA 1
ATOM 712 C C . LEU A 1 89 ? 2.947 -0.340 3.279 1.00 83.12 89 LEU A C 1
ATOM 714 O O . LEU A 1 89 ? 3.641 0.269 2.467 1.00 83.12 89 LEU A O 1
ATOM 718 N N . PHE A 1 90 ? 3.231 -1.582 3.671 1.00 82.69 90 PHE A N 1
ATOM 719 C CA . PHE A 1 90 ? 4.402 -2.310 3.196 1.00 82.69 90 PHE A CA 1
ATOM 720 C C . PHE A 1 90 ? 4.330 -2.562 1.687 1.00 82.69 90 PHE A C 1
ATOM 722 O O . PHE A 1 90 ? 5.271 -2.240 0.971 1.00 82.69 90 PHE A O 1
ATOM 729 N N . ILE A 1 91 ? 3.189 -3.045 1.185 1.00 81.19 91 ILE A N 1
ATOM 730 C CA . ILE A 1 91 ? 2.989 -3.315 -0.246 1.00 81.19 91 ILE A CA 1
ATOM 731 C C . ILE A 1 91 ? 3.164 -2.037 -1.071 1.00 81.19 91 ILE A C 1
ATOM 733 O O . ILE A 1 91 ? 3.908 -2.035 -2.054 1.00 81.19 91 ILE A O 1
ATOM 737 N N . CYS A 1 92 ? 2.509 -0.945 -0.665 1.00 80.75 92 CYS A N 1
ATOM 738 C CA . CYS A 1 92 ? 2.537 0.298 -1.432 1.00 80.75 92 CYS A CA 1
ATOM 739 C C . CYS A 1 92 ? 3.902 1.005 -1.344 1.00 80.75 92 CYS A C 1
ATOM 741 O O . CYS A 1 92 ? 4.375 1.539 -2.346 1.00 80.75 92 CYS A O 1
ATOM 743 N N . SER A 1 93 ? 4.562 0.987 -0.178 1.00 79.88 93 SER A N 1
ATOM 744 C CA . SER A 1 93 ? 5.900 1.582 -0.014 1.00 79.88 93 SER A CA 1
ATOM 745 C C . SER A 1 93 ? 6.974 0.794 -0.751 1.00 79.88 93 SER A C 1
ATOM 747 O O . SER A 1 93 ? 7.775 1.403 -1.458 1.00 79.88 93 SER A O 1
ATOM 749 N N . TYR A 1 94 ? 6.963 -0.538 -0.656 1.00 78.00 94 TYR A N 1
ATOM 750 C CA . TYR A 1 94 ? 7.897 -1.389 -1.386 1.00 78.00 94 TYR A CA 1
ATOM 751 C C . TYR A 1 94 ? 7.792 -1.141 -2.889 1.00 78.00 94 TYR A C 1
ATOM 753 O O . TYR A 1 94 ? 8.797 -0.858 -3.542 1.00 78.00 94 TYR A O 1
ATOM 761 N N . ARG A 1 95 ? 6.566 -1.148 -3.425 1.00 77.75 95 ARG A N 1
ATOM 762 C CA . ARG A 1 95 ? 6.349 -0.930 -4.854 1.00 77.75 95 ARG A CA 1
ATOM 763 C C . ARG A 1 95 ? 6.763 0.471 -5.290 1.00 77.75 95 ARG A C 1
ATOM 765 O O . ARG A 1 95 ? 7.382 0.622 -6.336 1.00 77.75 95 ARG A O 1
ATOM 772 N N . LEU A 1 96 ? 6.500 1.495 -4.476 1.00 75.69 96 LEU A N 1
ATOM 773 C CA . LEU A 1 96 ? 6.958 2.854 -4.763 1.00 75.69 96 LEU A CA 1
ATOM 774 C C . LEU A 1 96 ? 8.493 2.937 -4.826 1.00 75.69 96 LEU A C 1
ATOM 776 O O . LEU A 1 96 ? 9.031 3.547 -5.749 1.00 75.69 96 LEU A O 1
ATOM 780 N N . VAL A 1 97 ? 9.197 2.318 -3.872 1.00 76.81 97 VAL A N 1
ATOM 781 C CA . VAL A 1 97 ? 10.669 2.271 -3.850 1.00 76.81 97 VAL A CA 1
ATOM 782 C C . VAL A 1 97 ? 11.208 1.538 -5.072 1.00 76.81 97 VAL A C 1
ATOM 784 O O . VAL A 1 97 ? 12.156 2.016 -5.690 1.00 76.81 97 VAL A O 1
ATOM 787 N N . GLU A 1 98 ? 10.589 0.424 -5.454 1.00 73.44 98 GLU A N 1
ATOM 788 C CA . GLU A 1 98 ? 10.939 -0.324 -6.660 1.00 73.44 98 GLU A CA 1
ATOM 789 C C . GLU A 1 98 ? 10.800 0.555 -7.911 1.00 73.44 98 GLU A C 1
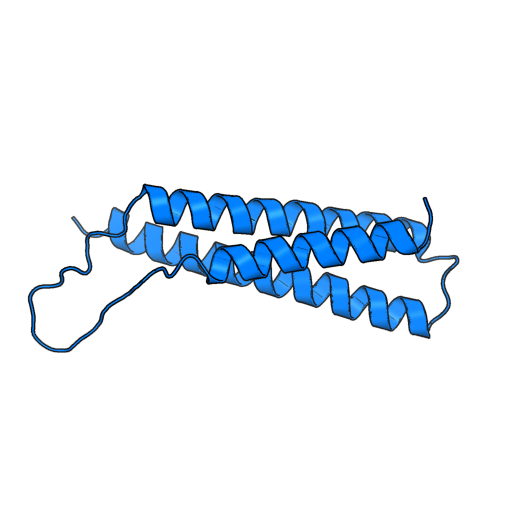ATOM 791 O O . GLU A 1 98 ? 11.754 0.691 -8.674 1.00 73.44 98 GLU A O 1
ATOM 796 N N . VAL A 1 99 ? 9.668 1.250 -8.076 1.00 71.00 99 VAL A N 1
ATOM 797 C CA . VAL A 1 99 ? 9.436 2.129 -9.233 1.00 71.00 99 VAL A CA 1
ATOM 798 C C . VAL A 1 99 ? 10.419 3.308 -9.250 1.00 71.00 99 VAL A C 1
ATOM 800 O O . VAL A 1 99 ? 10.936 3.672 -10.305 1.00 71.00 99 VAL A O 1
ATOM 803 N N . ILE A 1 100 ? 10.723 3.911 -8.094 1.00 71.50 100 ILE A N 1
ATOM 804 C CA . ILE A 1 100 ? 11.711 4.999 -7.989 1.00 71.50 100 ILE A CA 1
ATOM 805 C C . ILE A 1 100 ? 13.122 4.493 -8.307 1.00 71.50 100 ILE A C 1
ATOM 807 O O . ILE A 1 100 ? 13.849 5.155 -9.049 1.00 71.50 100 ILE A O 1
ATOM 811 N N . GLY A 1 101 ? 13.512 3.340 -7.7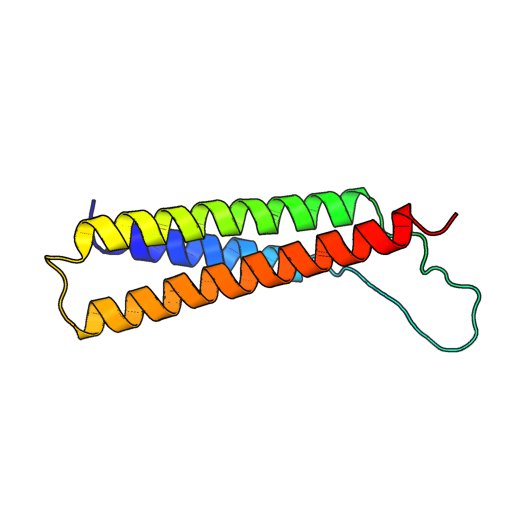62 1.00 65.50 101 GLY A N 1
ATOM 812 C CA . GLY A 1 101 ? 14.821 2.731 -7.993 1.00 65.50 101 GLY A CA 1
ATOM 813 C C . GLY A 1 101 ? 15.030 2.388 -9.464 1.00 65.50 101 GLY A C 1
ATOM 814 O O . GLY A 1 101 ? 16.078 2.689 -10.028 1.00 65.50 101 GLY A O 1
ATOM 815 N N . VAL A 1 102 ? 13.996 1.848 -10.103 1.00 64.00 102 VAL A N 1
ATOM 816 C CA . VAL A 1 102 ? 13.976 1.551 -11.533 1.00 64.00 102 VAL A CA 1
ATOM 817 C C . VAL A 1 102 ? 14.084 2.835 -12.375 1.00 64.00 102 VAL A C 1
ATOM 819 O O . VAL A 1 102 ? 14.943 2.906 -13.250 1.00 64.00 102 VAL A O 1
ATOM 822 N N . CYS A 1 103 ? 13.317 3.891 -12.066 1.00 60.38 103 CYS A N 1
ATOM 823 C CA . CYS A 1 103 ? 13.449 5.179 -12.762 1.00 60.38 103 CYS A CA 1
ATOM 824 C C . CYS A 1 103 ? 14.841 5.806 -12.601 1.00 60.38 103 CYS A C 1
ATOM 826 O O . CYS A 1 103 ? 15.372 6.344 -13.565 1.00 60.38 103 CYS A O 1
ATOM 828 N N . ARG A 1 104 ? 15.432 5.752 -11.398 1.00 56.06 104 ARG A N 1
ATOM 829 C CA . ARG A 1 104 ? 16.733 6.376 -11.117 1.00 56.06 104 ARG A CA 1
ATOM 830 C C . ARG A 1 104 ? 17.857 5.742 -11.928 1.00 56.06 104 ARG A C 1
ATOM 832 O O . ARG A 1 104 ? 18.728 6.462 -12.399 1.00 56.06 104 ARG A O 1
ATOM 839 N N . VAL A 1 105 ? 17.848 4.419 -12.084 1.00 57.41 105 VAL A N 1
ATOM 840 C CA . VAL A 1 105 ? 18.874 3.726 -12.875 1.00 57.41 105 VAL A CA 1
ATOM 841 C C . VAL A 1 105 ? 18.774 4.124 -14.350 1.00 57.41 105 VAL A C 1
ATOM 843 O O . VAL A 1 105 ? 19.793 4.474 -14.931 1.00 57.41 105 VAL A O 1
ATOM 846 N N . ASN A 1 106 ? 17.566 4.196 -14.917 1.00 51.62 106 ASN A N 1
ATOM 847 C CA . ASN A 1 106 ? 17.384 4.539 -16.332 1.00 51.62 106 ASN A CA 1
ATOM 848 C C . ASN A 1 106 ? 17.620 6.029 -16.651 1.00 51.62 106 ASN A C 1
ATOM 850 O O . ASN A 1 106 ? 17.986 6.353 -17.769 1.00 51.62 106 ASN A O 1
ATOM 854 N N . THR A 1 107 ? 17.454 6.953 -15.695 1.00 50.81 107 THR A N 1
ATOM 855 C CA . THR A 1 107 ? 17.776 8.383 -15.909 1.00 50.81 107 THR A CA 1
ATOM 856 C C . THR A 1 107 ? 19.245 8.738 -15.666 1.00 50.81 107 THR A C 1
ATOM 858 O O . THR A 1 107 ? 19.654 9.861 -15.950 1.00 50.81 107 THR A O 1
ATOM 861 N N . CYS A 1 108 ? 20.026 7.835 -15.066 1.00 42.03 108 CYS A N 1
ATOM 862 C CA . CYS A 1 108 ? 21.429 8.074 -14.704 1.00 42.03 108 CYS A CA 1
ATOM 863 C C . CYS A 1 108 ? 22.432 7.281 -15.556 1.00 42.03 108 CYS A C 1
ATOM 865 O O . CYS A 1 108 ? 23.634 7.433 -15.345 1.00 42.03 108 CYS A O 1
ATOM 867 N N . LEU A 1 109 ? 21.960 6.461 -16.493 1.00 40.25 109 LEU A N 1
ATOM 868 C CA . LEU A 1 109 ? 22.769 5.871 -17.554 1.00 40.25 109 LEU A CA 1
ATOM 869 C C . LEU A 1 109 ? 22.511 6.676 -18.840 1.00 40.25 109 LEU A C 1
ATOM 871 O O . LEU A 1 109 ? 21.408 6.578 -19.376 1.00 40.25 109 LEU A O 1
ATOM 875 N N . PRO A 1 110 ? 23.448 7.548 -19.260 1.00 42.88 110 PRO A N 1
ATOM 876 C CA . PRO A 1 110 ? 23.442 8.121 -20.603 1.00 42.88 110 PRO A CA 1
ATOM 877 C C . PRO A 1 110 ? 23.775 7.073 -21.670 1.00 42.88 110 PRO A C 1
ATOM 879 O O . PRO A 1 110 ? 24.502 6.103 -21.343 1.00 42.88 110 PRO A O 1
#